Protein AF-A0A979FHZ5-F1 (afdb_monomer_lite)

Foldseek 3Di:
DDPVLVVLLVVCLVLLLVLLVLLQVLLVVLVVCLVVVVVFDPDDCLLNVLSNVSNVLSNVLSVLSNCCSVVVPLVSLLVSLVSLVVNLVSLVVSLVVVVVVVVTDPCNVVSVVSSVSSNVSSVVSVVSSVSNVD

Structure (mmCIF, N/CA/C/O backbone):
data_AF-A0A979FHZ5-F1
#
_entry.id   AF-A0A979FHZ5-F1
#
loop_
_atom_site.group_PDB
_atom_site.id
_atom_site.type_symbol
_atom_site.label_atom_id
_atom_site.label_alt_id
_atom_site.label_comp_id
_atom_site.label_asym_id
_atom_site.label_entity_id
_atom_site.label_seq_id
_atom_site.pdbx_PDB_ins_code
_atom_site.Cartn_x
_atom_site.Cartn_y
_atom_site.Cartn_z
_atom_site.occupancy
_atom_site.B_iso_or_equiv
_atom_site.auth_seq_id
_atom_site.auth_comp_id
_atom_site.auth_asym_id
_atom_site.auth_atom_id
_atom_site.pdbx_PDB_model_num
ATOM 1 N N . MET A 1 1 ? -16.592 2.438 28.674 1.00 50.91 1 MET A N 1
ATOM 2 C CA . MET A 1 1 ? -16.584 2.212 27.210 1.00 50.91 1 MET A CA 1
ATOM 3 C C . MET A 1 1 ? -18.019 2.004 26.754 1.00 50.91 1 MET A C 1
ATOM 5 O O . MET A 1 1 ? -18.658 1.081 27.237 1.00 50.91 1 MET A O 1
ATOM 9 N N . SER A 1 2 ? -18.549 2.892 25.910 1.00 52.75 2 SER A N 1
ATOM 10 C CA . SER A 1 2 ? -19.906 2.766 25.350 1.00 52.75 2 SER A CA 1
ATOM 11 C C . SER A 1 2 ? -20.028 1.497 24.489 1.00 52.75 2 SER A C 1
ATOM 13 O O . SER A 1 2 ? -19.065 1.119 23.820 1.00 52.75 2 SER A O 1
ATOM 15 N N . ALA A 1 3 ? -21.202 0.858 24.459 1.00 53.66 3 ALA A N 1
ATOM 16 C CA . ALA A 1 3 ? -21.487 -0.298 23.598 1.00 53.66 3 ALA A CA 1
ATOM 17 C C . ALA A 1 3 ? -21.237 -0.009 22.098 1.00 53.66 3 ALA A C 1
ATOM 19 O O . ALA A 1 3 ? -20.872 -0.911 21.340 1.00 53.66 3 ALA A O 1
ATOM 20 N N . ASN A 1 4 ? -21.331 1.262 21.685 1.00 54.62 4 ASN A N 1
ATOM 21 C CA . ASN A 1 4 ? -20.980 1.703 20.332 1.00 54.62 4 ASN A CA 1
ATOM 22 C C . ASN A 1 4 ? -19.475 1.594 20.044 1.00 54.62 4 ASN A C 1
ATOM 24 O O . ASN A 1 4 ? -19.100 1.228 18.929 1.00 54.62 4 ASN A O 1
ATOM 28 N N . ASN A 1 5 ? -18.617 1.828 21.044 1.00 58.84 5 ASN A N 1
ATOM 29 C CA . ASN A 1 5 ? -17.169 1.660 20.893 1.00 58.84 5 ASN A CA 1
ATOM 30 C C . ASN A 1 5 ? -16.816 0.175 20.766 1.00 58.84 5 ASN A C 1
ATOM 32 O O . ASN A 1 5 ? -16.014 -0.178 19.911 1.00 58.84 5 ASN A O 1
ATOM 36 N N . ALA A 1 6 ? -17.470 -0.715 21.521 1.00 56.97 6 ALA A N 1
ATOM 37 C C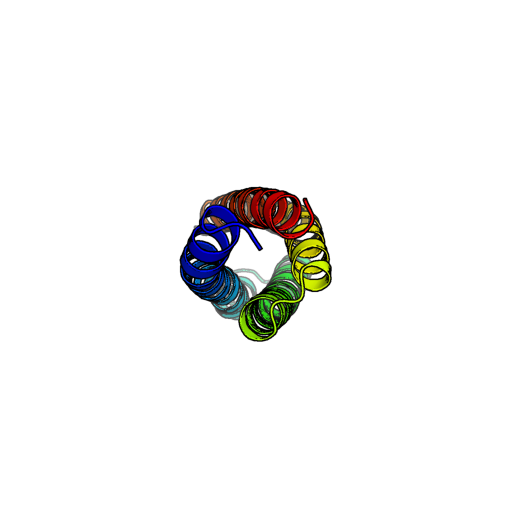A . ALA A 1 6 ? -17.244 -2.160 21.405 1.00 56.97 6 ALA A CA 1
ATOM 38 C C . ALA A 1 6 ? -17.661 -2.714 20.025 1.00 56.97 6 ALA A C 1
ATOM 40 O O . ALA A 1 6 ? -16.913 -3.466 19.400 1.00 56.97 6 ALA A O 1
ATOM 41 N N . CYS A 1 7 ? -18.817 -2.291 19.500 1.00 54.12 7 CYS A N 1
ATOM 42 C CA . CYS A 1 7 ? -19.272 -2.686 18.163 1.00 54.12 7 CYS A CA 1
ATOM 43 C C . CYS A 1 7 ? -18.367 -2.116 17.049 1.00 54.12 7 CYS A C 1
ATOM 45 O O . CYS A 1 7 ? -18.066 -2.811 16.074 1.00 54.12 7 CYS A O 1
ATOM 47 N N . CYS A 1 8 ? -17.858 -0.888 17.217 1.00 60.09 8 CYS A N 1
ATOM 48 C CA . CYS A 1 8 ? -16.860 -0.308 16.315 1.00 60.09 8 CYS A CA 1
ATOM 49 C C . CYS A 1 8 ? -15.536 -1.078 16.338 1.00 60.09 8 CYS A C 1
ATOM 51 O O . CYS A 1 8 ? -14.988 -1.340 15.271 1.00 60.09 8 CYS A O 1
ATOM 53 N N . VAL A 1 9 ? -15.055 -1.497 17.512 1.00 62.41 9 VAL A N 1
ATOM 54 C CA . VAL A 1 9 ? -13.810 -2.270 17.665 1.00 62.41 9 VAL A CA 1
ATOM 55 C C . VAL A 1 9 ? -13.901 -3.638 16.973 1.00 62.41 9 VAL A C 1
ATOM 57 O O . VAL A 1 9 ? -12.960 -4.030 16.279 1.00 62.41 9 VAL A O 1
ATOM 60 N N . ILE A 1 10 ? -15.044 -4.331 17.067 1.00 61.81 10 ILE A N 1
ATOM 61 C CA . ILE A 1 10 ? -15.271 -5.634 16.408 1.00 61.81 10 ILE A CA 1
ATOM 62 C C . ILE A 1 10 ? -15.343 -5.489 14.879 1.00 61.81 10 ILE A C 1
ATOM 64 O O . ILE A 1 10 ? -14.701 -6.241 14.141 1.00 61.81 10 ILE A O 1
ATOM 68 N N . ARG A 1 11 ? -16.091 -4.496 14.374 1.00 64.44 11 ARG A N 1
ATOM 69 C CA . ARG A 1 11 ? -16.143 -4.209 12.927 1.00 64.44 11 ARG A CA 1
ATOM 70 C C . ARG A 1 11 ? -14.770 -3.808 12.393 1.00 64.44 11 ARG A C 1
ATOM 72 O O . ARG A 1 11 ? -14.379 -4.221 11.304 1.00 64.44 11 ARG A O 1
ATOM 79 N N . TYR A 1 12 ? -14.010 -3.071 13.193 1.00 65.94 12 TYR A N 1
ATOM 80 C CA . TYR A 1 12 ? -12.652 -2.665 12.880 1.00 65.94 12 TYR A CA 1
ATOM 81 C C . TYR A 1 12 ? -11.678 -3.848 12.803 1.00 65.94 12 TYR A C 1
ATOM 83 O O . TYR A 1 12 ? -10.828 -3.863 11.917 1.00 65.94 12 TYR A O 1
ATOM 91 N N . THR A 1 13 ? -11.811 -4.881 13.639 1.00 69.69 13 THR A N 1
ATOM 92 C CA . THR A 1 13 ? -10.934 -6.060 13.536 1.00 69.69 13 THR A CA 1
ATOM 93 C C . THR A 1 13 ? -11.138 -6.805 12.217 1.00 69.69 13 THR A C 1
ATOM 95 O O . THR A 1 13 ? -10.175 -7.301 11.634 1.00 69.69 13 THR A O 1
ATOM 98 N N . ALA A 1 14 ? -12.376 -6.865 11.720 1.00 74.69 14 ALA A N 1
ATOM 99 C CA . ALA A 1 14 ? -12.691 -7.468 10.426 1.00 74.69 14 ALA A CA 1
ATOM 100 C C . ALA A 1 14 ? -12.178 -6.616 9.250 1.00 74.69 14 ALA A C 1
ATOM 102 O O . ALA A 1 14 ? -11.485 -7.135 8.374 1.00 74.69 14 ALA A O 1
ATOM 103 N N . VAL A 1 15 ? -12.446 -5.304 9.265 1.00 74.88 15 VAL A N 1
ATOM 104 C CA . VAL A 1 15 ? -11.965 -4.364 8.234 1.00 74.88 15 VAL A CA 1
ATOM 105 C C . VAL A 1 15 ? -10.438 -4.293 8.220 1.00 74.88 15 VAL A C 1
ATOM 107 O O . VAL A 1 15 ? -9.828 -4.326 7.157 1.00 74.88 15 VAL A O 1
ATOM 110 N N . GLY A 1 16 ? -9.807 -4.271 9.392 1.00 76.19 16 GLY A N 1
ATOM 111 C CA . GLY A 1 16 ? -8.360 -4.283 9.552 1.00 76.19 16 GLY A CA 1
ATOM 112 C C . GLY A 1 16 ? -7.720 -5.546 8.981 1.00 76.19 16 GLY A C 1
ATOM 113 O O . GLY A 1 16 ? -6.741 -5.448 8.252 1.00 76.19 16 GLY A O 1
ATOM 114 N N . LYS A 1 17 ? -8.300 -6.730 9.223 1.00 78.31 17 LYS A N 1
ATOM 115 C CA . LYS A 1 17 ? -7.838 -7.984 8.599 1.00 78.31 17 LYS A CA 1
ATOM 116 C C . LYS A 1 17 ? -7.957 -7.948 7.073 1.00 78.31 17 LYS A C 1
ATOM 118 O O . LYS A 1 17 ? -7.018 -8.351 6.395 1.00 78.31 17 LYS A O 1
ATOM 123 N N . ALA A 1 18 ? -9.069 -7.445 6.536 1.00 81.50 18 ALA A N 1
ATOM 124 C CA . ALA A 1 18 ? -9.246 -7.304 5.090 1.00 81.50 18 ALA A CA 1
ATOM 125 C C . ALA A 1 18 ? -8.226 -6.324 4.484 1.00 81.50 18 ALA A C 1
ATOM 127 O O . ALA A 1 18 ? -7.607 -6.618 3.465 1.00 81.50 18 ALA A O 1
ATOM 128 N N . ALA A 1 19 ? -7.992 -5.196 5.154 1.00 80.69 19 ALA A N 1
ATOM 129 C CA . ALA A 1 19 ? -6.997 -4.209 4.762 1.00 80.69 19 ALA A CA 1
ATOM 130 C C . ALA A 1 19 ? -5.566 -4.774 4.789 1.00 80.69 19 ALA A C 1
ATOM 132 O O . ALA A 1 19 ? -4.810 -4.522 3.860 1.00 80.69 19 ALA A O 1
ATOM 133 N N . VAL A 1 20 ? -5.211 -5.605 5.779 1.00 85.12 20 VAL A N 1
ATOM 134 C CA . VAL A 1 20 ? -3.919 -6.322 5.801 1.00 85.12 20 VAL A CA 1
ATOM 135 C C . VAL A 1 20 ? -3.765 -7.194 4.559 1.00 85.12 20 VAL A C 1
ATOM 137 O O . VAL A 1 20 ? -2.743 -7.107 3.887 1.00 85.12 20 VAL A O 1
ATOM 140 N N . VAL A 1 21 ? -4.781 -8.002 4.234 1.00 85.75 21 VAL A N 1
ATOM 141 C CA . VAL A 1 21 ? -4.750 -8.884 3.058 1.00 85.75 21 VAL A CA 1
ATOM 142 C C . VAL A 1 21 ? -4.572 -8.073 1.775 1.00 85.75 21 VAL A C 1
ATOM 144 O O . VAL A 1 21 ? -3.723 -8.414 0.958 1.00 85.75 21 VAL A O 1
ATOM 147 N N . LEU A 1 22 ? -5.313 -6.973 1.615 1.00 83.31 22 LEU A N 1
ATOM 148 C CA . LEU A 1 22 ? -5.196 -6.100 0.445 1.00 83.31 22 LEU A CA 1
ATOM 149 C C . LEU A 1 22 ? -3.798 -5.480 0.323 1.00 83.31 22 LEU A C 1
ATOM 151 O O . LEU A 1 22 ? -3.204 -5.533 -0.753 1.00 83.31 22 LEU A O 1
ATOM 155 N N . THR A 1 23 ? -3.231 -4.958 1.413 1.00 82.94 23 THR A N 1
ATOM 156 C CA . THR A 1 23 ? -1.873 -4.392 1.399 1.00 82.94 23 THR A CA 1
ATOM 157 C C . THR A 1 23 ? -0.814 -5.466 1.104 1.00 82.94 23 THR A C 1
ATOM 159 O O . THR A 1 23 ? 0.142 -5.207 0.374 1.00 82.94 23 THR A O 1
ATOM 162 N N . SER A 1 24 ? -0.997 -6.700 1.590 1.00 84.75 24 SER A N 1
ATOM 163 C CA . SER A 1 24 ? -0.133 -7.836 1.242 1.00 84.75 24 SER A CA 1
ATOM 164 C C . SER A 1 24 ? -0.253 -8.251 -0.227 1.00 84.75 24 SER A C 1
ATOM 166 O O . SER A 1 24 ? 0.757 -8.590 -0.837 1.00 84.75 24 SER A O 1
ATOM 168 N N . ILE A 1 25 ? -1.449 -8.194 -0.820 1.00 86.44 25 ILE A N 1
ATOM 169 C CA . ILE A 1 25 ? -1.636 -8.461 -2.255 1.00 86.44 25 ILE A CA 1
ATOM 170 C C . ILE A 1 25 ? -0.861 -7.438 -3.089 1.00 86.44 25 ILE A C 1
ATOM 172 O O . ILE A 1 25 ? -0.166 -7.837 -4.017 1.00 86.44 25 ILE A O 1
ATOM 176 N N . VAL A 1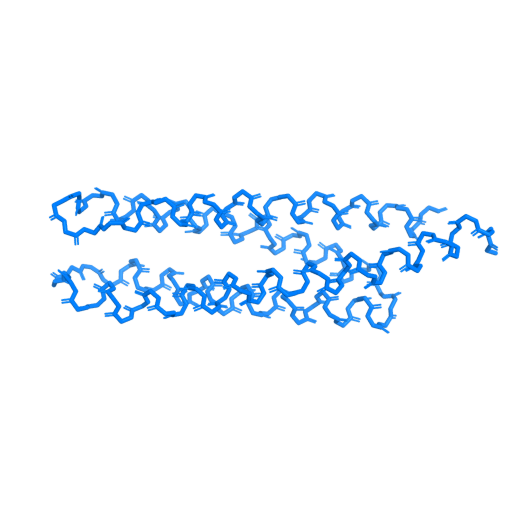 26 ? -0.909 -6.147 -2.733 1.00 82.69 26 VAL A N 1
ATOM 177 C CA . VAL A 1 26 ? -0.118 -5.100 -3.410 1.00 82.69 26 VAL A CA 1
ATOM 178 C C . VAL A 1 26 ? 1.384 -5.395 -3.323 1.00 82.69 26 VAL A C 1
ATOM 180 O O . VAL A 1 26 ? 2.095 -5.243 -4.314 1.00 82.69 26 VAL A O 1
ATOM 183 N N . SER A 1 27 ? 1.858 -5.875 -2.170 1.00 86.56 27 SER A N 1
ATOM 184 C CA . SER A 1 27 ? 3.259 -6.273 -1.973 1.00 86.56 27 SER A CA 1
ATOM 185 C C . SER A 1 27 ? 3.675 -7.403 -2.912 1.00 86.56 27 SER A C 1
ATOM 187 O O . SER A 1 27 ? 4.625 -7.261 -3.683 1.00 86.56 27 SER A O 1
ATOM 189 N N . VAL A 1 28 ? 2.916 -8.502 -2.908 1.00 87.25 28 VAL A N 1
ATOM 190 C CA . VAL A 1 28 ? 3.183 -9.666 -3.764 1.00 87.25 28 VAL A CA 1
ATOM 191 C C . VAL A 1 28 ? 3.079 -9.296 -5.241 1.00 87.25 28 VAL A C 1
ATOM 193 O O . VAL A 1 28 ? 3.913 -9.716 -6.038 1.00 87.25 28 VAL A O 1
ATOM 196 N N . TYR A 1 29 ? 2.089 -8.483 -5.607 1.00 84.94 29 TYR A N 1
ATOM 197 C CA . TYR A 1 29 ? 1.909 -8.003 -6.970 1.00 84.94 29 TYR A CA 1
ATOM 198 C C . TYR A 1 29 ? 3.134 -7.223 -7.461 1.00 84.94 29 TYR A C 1
ATOM 200 O O . TYR A 1 29 ? 3.696 -7.564 -8.501 1.00 84.94 29 TYR A O 1
ATOM 208 N N . ALA A 1 30 ? 3.601 -6.241 -6.683 1.00 83.44 30 ALA A N 1
ATOM 209 C CA . ALA A 1 30 ? 4.789 -5.464 -7.023 1.00 83.44 30 ALA A CA 1
ATOM 210 C C . ALA A 1 30 ? 6.043 -6.348 -7.124 1.00 83.44 30 ALA A C 1
ATOM 212 O O . ALA A 1 30 ? 6.840 -6.176 -8.042 1.00 83.44 30 ALA A O 1
ATOM 213 N N . PHE A 1 31 ? 6.196 -7.339 -6.237 1.00 84.88 31 PHE A N 1
ATOM 214 C CA . PHE A 1 31 ? 7.306 -8.293 -6.294 1.00 84.88 31 PHE A CA 1
ATOM 215 C C . PHE A 1 31 ? 7.293 -9.145 -7.570 1.00 84.88 31 PHE A C 1
ATOM 217 O O . PHE A 1 31 ? 8.319 -9.290 -8.228 1.00 84.88 31 PHE A O 1
ATOM 224 N N . LEU A 1 32 ? 6.134 -9.691 -7.948 1.00 85.00 32 LEU A N 1
ATOM 225 C CA . LEU A 1 32 ? 5.999 -10.522 -9.148 1.00 85.00 32 LEU A CA 1
ATOM 226 C C . LEU A 1 32 ? 6.224 -9.732 -10.445 1.00 85.00 32 LEU A C 1
ATOM 228 O O . LEU A 1 32 ? 6.632 -10.316 -11.449 1.00 85.00 32 LEU A O 1
ATOM 232 N N . GLN A 1 33 ? 6.006 -8.415 -10.430 1.00 79.38 33 GLN A N 1
ATOM 233 C CA . GLN A 1 33 ? 6.298 -7.551 -11.574 1.00 79.38 33 GLN A CA 1
ATOM 234 C C . GLN A 1 33 ? 7.801 -7.316 -11.800 1.00 79.38 33 GLN A C 1
ATOM 236 O O . GLN A 1 33 ? 8.192 -7.032 -12.930 1.00 79.38 33 GLN A O 1
ATOM 241 N N . VAL A 1 34 ? 8.655 -7.482 -10.780 1.00 79.50 34 VAL A N 1
ATOM 242 C CA . VAL A 1 34 ? 10.117 -7.275 -10.876 1.00 79.50 34 VAL A CA 1
ATOM 243 C C . VAL A 1 34 ? 10.752 -8.107 -12.007 1.00 79.50 34 VAL A C 1
ATOM 245 O O . VAL A 1 34 ? 11.374 -7.510 -12.888 1.00 79.50 34 VAL A O 1
ATOM 248 N N . PRO A 1 35 ? 10.598 -9.450 -12.064 1.00 76.94 35 PRO A N 1
ATOM 249 C CA . PRO A 1 35 ? 11.186 -10.246 -13.143 1.00 76.94 35 PRO A CA 1
ATOM 250 C C . PRO A 1 35 ? 10.541 -9.980 -14.508 1.00 76.94 35 PRO A C 1
ATOM 252 O O . PRO A 1 35 ? 11.190 -10.191 -15.531 1.00 76.94 35 PRO A O 1
ATOM 255 N N . MET A 1 36 ? 9.282 -9.528 -14.555 1.00 73.38 36 MET A N 1
ATOM 256 C CA . MET A 1 36 ? 8.642 -9.163 -15.823 1.00 73.38 36 MET A CA 1
ATOM 257 C C . MET A 1 36 ? 9.289 -7.910 -16.417 1.00 73.38 36 MET A C 1
ATOM 259 O O . MET A 1 36 ? 9.697 -7.934 -17.574 1.00 73.38 36 MET A O 1
ATOM 263 N N . GLU A 1 37 ? 9.461 -6.859 -15.612 1.00 72.00 37 GLU A N 1
ATOM 264 C CA . GLU A 1 37 ? 10.133 -5.627 -16.046 1.00 72.00 37 GLU A CA 1
ATOM 265 C C . GLU A 1 37 ? 11.607 -5.873 -16.411 1.00 72.00 37 GLU A C 1
ATOM 267 O O . GLU A 1 37 ? 12.076 -5.393 -17.442 1.00 72.00 37 GLU A O 1
ATOM 272 N N . GLN A 1 38 ? 12.326 -6.702 -15.643 1.00 71.94 38 GLN A N 1
ATOM 273 C CA . GLN A 1 38 ? 13.719 -7.058 -15.954 1.00 71.94 38 GLN A CA 1
ATOM 274 C C . GLN A 1 38 ? 13.877 -7.818 -17.281 1.00 71.94 38 GLN A C 1
ATOM 276 O O . GLN A 1 38 ? 14.862 -7.618 -17.991 1.00 71.94 38 GLN A O 1
ATOM 281 N N . ASN A 1 39 ? 12.935 -8.703 -17.617 1.00 67.69 39 ASN A N 1
ATOM 282 C CA . ASN A 1 39 ? 13.046 -9.554 -18.803 1.00 67.69 39 ASN A CA 1
ATOM 283 C C . ASN A 1 39 ? 12.598 -8.858 -20.095 1.00 67.69 39 ASN A C 1
ATOM 285 O O . ASN A 1 39 ? 13.027 -9.253 -21.178 1.00 67.69 39 ASN A O 1
ATOM 289 N N . TRP A 1 40 ? 11.700 -7.874 -20.011 1.00 63.38 40 TRP A N 1
ATOM 290 C CA . TRP A 1 40 ? 10.998 -7.351 -21.190 1.00 63.38 40 TRP A CA 1
ATOM 291 C C . TRP A 1 40 ? 11.658 -6.114 -21.797 1.00 63.38 40 TRP A C 1
ATOM 293 O O . TRP A 1 40 ? 11.462 -5.828 -22.978 1.00 63.38 40 TRP A O 1
ATOM 303 N N . CYS A 1 41 ? 12.497 -5.406 -21.043 1.00 57.09 41 CYS A N 1
ATOM 304 C CA . CYS A 1 41 ? 13.287 -4.306 -21.573 1.00 57.09 41 CYS A CA 1
ATOM 305 C C . CYS A 1 41 ? 14.690 -4.310 -20.965 1.00 57.09 41 CYS A C 1
ATOM 307 O O . CYS A 1 41 ? 14.851 -4.238 -19.753 1.00 57.09 41 CYS A O 1
ATOM 309 N N . LYS A 1 42 ? 15.726 -4.265 -21.815 1.00 53.88 42 LYS A N 1
ATOM 310 C CA . LYS A 1 42 ? 17.075 -3.805 -21.432 1.00 53.88 42 LYS A CA 1
ATOM 311 C C . LYS A 1 42 ? 17.035 -2.300 -21.100 1.00 53.88 42 LYS A C 1
ATOM 313 O O . LYS A 1 42 ? 17.654 -1.494 -21.791 1.00 53.88 42 LYS A O 1
ATOM 318 N N . ARG A 1 43 ? 16.221 -1.893 -20.124 1.00 59.94 43 ARG A N 1
ATOM 319 C CA . ARG A 1 43 ? 16.036 -0.501 -19.698 1.00 59.94 43 ARG A CA 1
ATOM 320 C C . ARG A 1 43 ? 16.437 -0.311 -18.246 1.00 59.94 43 ARG A C 1
ATOM 322 O O . ARG A 1 43 ? 16.607 -1.259 -17.492 1.00 59.94 43 ARG A O 1
ATOM 329 N N . SER A 1 44 ? 16.614 0.974 -17.942 1.00 63.66 44 SER A N 1
ATOM 330 C CA . SER A 1 44 ? 16.868 1.571 -16.638 1.00 63.66 44 SER A CA 1
ATOM 331 C C . SER A 1 44 ? 16.348 0.746 -15.461 1.00 63.66 44 SER A C 1
ATOM 333 O O . SER A 1 44 ? 15.187 0.365 -15.435 1.00 63.66 44 SER A O 1
ATOM 335 N N . GLU A 1 45 ? 17.195 0.557 -14.453 1.00 76.69 45 GLU A N 1
ATOM 336 C CA . GLU A 1 45 ? 16.890 -0.199 -13.233 1.00 76.69 45 GLU A CA 1
ATOM 337 C C . GLU A 1 45 ? 15.856 0.497 -12.321 1.00 76.69 45 GLU A C 1
ATOM 339 O O . GLU A 1 45 ? 15.418 -0.084 -11.328 1.00 76.69 45 GLU A O 1
ATOM 344 N N . TRP A 1 46 ? 15.434 1.727 -12.652 1.00 81.19 46 TRP A N 1
ATOM 345 C CA . TRP A 1 46 ? 14.534 2.548 -11.834 1.00 81.19 46 TRP A CA 1
ATOM 346 C C . TRP A 1 46 ? 13.140 1.938 -11.592 1.00 81.19 46 TRP A C 1
ATOM 348 O O . TRP A 1 46 ? 12.741 1.897 -10.428 1.00 81.19 46 TRP A O 1
ATOM 358 N N . PRO A 1 47 ? 12.386 1.441 -12.596 1.00 79.31 47 PRO A N 1
ATOM 359 C CA . PRO A 1 47 ? 11.077 0.820 -12.365 1.00 79.31 47 PRO A CA 1
ATOM 360 C C . PRO A 1 47 ? 11.197 -0.421 -11.480 1.00 79.31 47 PRO A C 1
ATOM 362 O O . PRO A 1 47 ? 10.439 -0.583 -10.529 1.00 79.31 47 PRO A O 1
ATOM 365 N N . THR A 1 48 ? 12.210 -1.252 -11.728 1.00 82.69 48 THR A N 1
ATOM 366 C CA . THR A 1 48 ? 12.519 -2.445 -10.931 1.00 82.69 48 THR A CA 1
ATOM 367 C C . THR A 1 48 ? 12.844 -2.087 -9.481 1.00 82.69 48 THR A C 1
ATOM 369 O O . THR A 1 48 ? 12.321 -2.703 -8.552 1.00 82.69 48 THR A O 1
ATOM 372 N N . PHE A 1 49 ? 13.672 -1.061 -9.273 1.00 86.31 49 PHE A N 1
ATOM 373 C CA . PHE A 1 49 ? 13.986 -0.544 -7.945 1.00 86.31 49 PHE A CA 1
ATOM 374 C C . PHE A 1 49 ? 12.730 -0.029 -7.231 1.00 86.31 49 PHE A C 1
ATOM 376 O O . PHE A 1 49 ? 12.490 -0.382 -6.077 1.00 86.31 49 PHE A O 1
ATOM 383 N N . LEU A 1 50 ? 11.887 0.749 -7.916 1.00 87.50 50 LEU A N 1
ATOM 384 C CA . LEU A 1 50 ? 10.638 1.261 -7.352 1.00 87.50 50 LEU A CA 1
ATOM 385 C C . LEU A 1 50 ? 9.668 0.133 -6.981 1.00 87.50 50 LEU A C 1
ATOM 387 O O . LEU A 1 50 ? 9.102 0.165 -5.891 1.00 87.50 50 LEU A O 1
ATOM 391 N N . LEU A 1 51 ? 9.526 -0.892 -7.825 1.00 87.19 51 LEU A N 1
ATOM 392 C CA . LEU A 1 51 ? 8.709 -2.073 -7.536 1.00 87.19 51 LEU A CA 1
ATOM 393 C C . LEU A 1 51 ? 9.189 -2.813 -6.283 1.00 87.19 51 LEU A C 1
ATOM 395 O O . LEU A 1 51 ? 8.373 -3.183 -5.437 1.00 87.19 51 LEU A O 1
ATOM 399 N N . LEU A 1 52 ? 10.505 -2.971 -6.108 1.00 88.25 52 LEU A N 1
ATOM 400 C CA . LEU A 1 52 ? 11.079 -3.558 -4.894 1.00 88.25 52 LEU A CA 1
ATOM 401 C C . LEU A 1 52 ? 10.785 -2.706 -3.654 1.00 88.25 52 LEU A C 1
ATOM 403 O O . LEU A 1 52 ? 10.364 -3.242 -2.626 1.00 88.25 52 LEU A O 1
ATOM 407 N N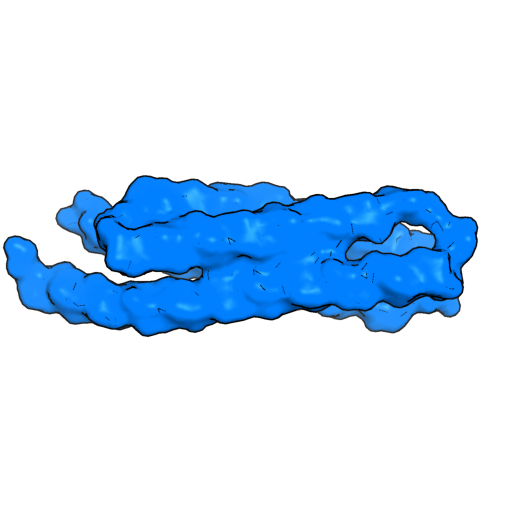 . VAL A 1 53 ? 10.952 -1.383 -3.750 1.00 91.19 53 VAL A N 1
ATOM 408 C CA . VAL A 1 53 ? 10.639 -0.456 -2.653 1.00 91.19 53 VAL A CA 1
ATOM 409 C C . VAL A 1 53 ? 9.154 -0.524 -2.294 1.00 91.19 53 VAL A C 1
ATOM 411 O O . VAL A 1 53 ? 8.821 -0.612 -1.111 1.00 91.19 53 VAL A O 1
ATOM 414 N N . ILE A 1 54 ? 8.255 -0.541 -3.280 1.00 89.56 54 ILE A N 1
ATOM 415 C CA . ILE A 1 54 ? 6.807 -0.670 -3.067 1.00 89.56 54 ILE A CA 1
ATOM 416 C C . ILE A 1 54 ? 6.484 -2.009 -2.411 1.00 89.56 54 ILE A C 1
ATOM 418 O O . ILE A 1 54 ? 5.754 -2.029 -1.420 1.00 89.56 54 ILE A O 1
ATOM 422 N N . SER A 1 55 ? 7.052 -3.111 -2.908 1.00 89.88 55 SER A N 1
ATOM 423 C CA . SER A 1 55 ? 6.856 -4.453 -2.355 1.00 89.88 55 SER A CA 1
ATOM 424 C C . SER A 1 55 ? 7.237 -4.514 -0.876 1.00 89.88 55 SER A C 1
ATOM 426 O O . SER A 1 55 ? 6.420 -4.895 -0.035 1.00 89.88 55 SER A O 1
ATOM 428 N N . LEU A 1 56 ? 8.451 -4.078 -0.531 1.00 90.44 56 LEU A N 1
ATOM 429 C CA . LEU A 1 56 ? 8.940 -4.093 0.849 1.00 90.44 56 LEU A CA 1
ATOM 430 C C . LEU A 1 56 ? 8.122 -3.162 1.752 1.00 90.44 56 LEU A C 1
ATOM 432 O O . LEU A 1 56 ? 7.723 -3.553 2.850 1.00 90.44 56 LEU A O 1
ATOM 436 N N . SER A 1 57 ? 7.827 -1.949 1.279 1.00 90.62 57 SER A N 1
ATOM 437 C CA . SER A 1 57 ? 7.109 -0.938 2.066 1.00 90.62 57 SER A CA 1
ATOM 438 C C . SER A 1 57 ? 5.658 -1.337 2.328 1.00 90.62 57 SER A C 1
ATOM 440 O O . SER A 1 57 ? 5.166 -1.174 3.443 1.00 90.62 57 SER A O 1
ATOM 442 N N . SER A 1 58 ? 4.968 -1.891 1.328 1.00 86.94 58 SER A N 1
ATOM 443 C CA . SER A 1 58 ? 3.596 -2.391 1.483 1.00 86.94 58 SER A CA 1
ATOM 444 C C . SER A 1 58 ? 3.549 -3.637 2.370 1.00 86.94 58 SER A C 1
ATOM 446 O O . SER A 1 58 ? 2.699 -3.718 3.254 1.00 86.94 58 SER A O 1
ATOM 448 N N . GLY A 1 59 ? 4.511 -4.556 2.242 1.00 87.12 59 GLY A N 1
ATOM 449 C CA . GLY A 1 59 ? 4.646 -5.694 3.155 1.00 87.12 59 GLY A CA 1
ATOM 450 C C . GLY A 1 59 ? 4.835 -5.250 4.610 1.00 87.12 59 GLY A C 1
ATOM 451 O O . GLY A 1 59 ? 4.151 -5.740 5.513 1.00 87.12 59 GLY A O 1
ATOM 452 N N . TYR A 1 60 ? 5.694 -4.252 4.841 1.00 90.69 60 TYR A N 1
ATOM 453 C CA . TYR A 1 60 ? 5.885 -3.664 6.166 1.00 90.69 60 TYR A CA 1
ATOM 454 C C . TYR A 1 60 ? 4.615 -2.975 6.686 1.00 90.69 60 TYR A C 1
ATOM 456 O O . TYR A 1 60 ? 4.211 -3.212 7.827 1.00 90.69 60 TYR A O 1
ATOM 464 N N . ALA A 1 61 ? 3.935 -2.187 5.848 1.00 88.81 61 ALA A N 1
ATOM 465 C CA . ALA A 1 61 ? 2.673 -1.541 6.197 1.00 88.81 61 ALA A CA 1
ATOM 466 C C . ALA A 1 61 ? 1.601 -2.571 6.600 1.00 88.81 61 ALA A C 1
ATOM 468 O O . ALA A 1 61 ? 0.936 -2.397 7.623 1.00 88.81 61 ALA A O 1
ATOM 469 N N . ALA A 1 62 ? 1.487 -3.686 5.871 1.00 88.38 62 ALA A N 1
ATOM 470 C CA . ALA A 1 62 ? 0.585 -4.782 6.220 1.00 88.38 62 ALA A CA 1
ATOM 471 C C . ALA A 1 62 ? 0.904 -5.365 7.610 1.00 88.38 62 ALA A C 1
ATOM 473 O O . ALA A 1 62 ? -0.004 -5.589 8.412 1.00 88.38 62 ALA A O 1
ATOM 474 N N . GLY A 1 63 ? 2.189 -5.541 7.938 1.00 87.56 63 GLY A N 1
ATOM 475 C CA . GLY A 1 63 ? 2.634 -5.980 9.264 1.00 87.56 63 GLY A CA 1
ATOM 476 C C . GLY A 1 63 ? 2.287 -4.989 10.381 1.00 87.56 63 GLY A C 1
ATOM 477 O O . GLY A 1 63 ? 1.754 -5.387 11.422 1.00 87.56 63 GLY A O 1
ATOM 478 N N . VAL A 1 64 ? 2.524 -3.692 10.154 1.00 89.75 64 VAL A N 1
ATOM 479 C CA . VAL A 1 64 ? 2.161 -2.613 11.091 1.00 89.75 64 VAL A CA 1
ATOM 480 C C . VAL A 1 64 ? 0.657 -2.604 11.349 1.00 89.75 64 VAL A C 1
ATOM 482 O O . VAL A 1 64 ? 0.233 -2.533 12.504 1.00 89.75 64 VAL A O 1
ATOM 485 N N . LEU A 1 65 ? -0.152 -2.726 10.296 1.00 87.50 65 LEU A N 1
ATOM 486 C CA . LEU A 1 65 ? -1.603 -2.781 10.416 1.00 87.50 65 LEU A CA 1
ATOM 487 C C . LEU A 1 65 ? -2.062 -4.038 11.155 1.00 87.50 65 LEU A C 1
ATOM 489 O O . LEU A 1 65 ? -2.880 -3.937 12.064 1.00 87.50 65 LEU A O 1
ATOM 493 N N . TYR A 1 66 ? -1.510 -5.207 10.821 1.00 87.69 66 TYR A N 1
ATOM 494 C CA . TYR A 1 66 ? -1.832 -6.464 11.494 1.00 87.69 66 TYR A CA 1
ATOM 495 C C . TYR A 1 66 ? -1.568 -6.373 12.997 1.00 87.69 66 TYR A C 1
ATOM 497 O O . TYR A 1 66 ? -2.424 -6.734 13.807 1.00 87.69 66 TYR A O 1
ATOM 505 N N . TYR A 1 67 ? -0.403 -5.850 13.382 1.00 87.00 67 TYR A N 1
ATOM 506 C CA . TYR A 1 67 ? -0.054 -5.686 14.786 1.00 87.00 67 TYR A CA 1
ATOM 507 C C . TYR A 1 67 ? -0.911 -4.607 15.462 1.00 87.00 67 TYR A C 1
ATOM 509 O O . TYR A 1 67 ? -1.379 -4.816 16.581 1.00 87.00 67 TYR A O 1
ATOM 517 N N . GLY A 1 68 ? -1.181 -3.495 14.770 1.00 84.81 68 GLY A N 1
ATOM 518 C CA . GLY A 1 68 ? -2.078 -2.432 15.226 1.00 84.81 68 GLY A CA 1
ATOM 519 C C . GLY A 1 68 ? -3.484 -2.935 15.538 1.00 84.81 68 GLY A C 1
ATOM 520 O O . GLY A 1 68 ? -3.999 -2.662 16.621 1.00 84.81 68 GLY A O 1
ATOM 521 N N . VAL A 1 69 ? -4.055 -3.743 14.642 1.00 83.06 69 VAL A N 1
ATOM 522 C CA . VAL A 1 69 ? -5.372 -4.370 14.806 1.00 83.06 69 VAL A CA 1
ATOM 523 C C . VAL A 1 69 ? -5.346 -5.404 15.931 1.00 83.06 69 VAL A C 1
ATOM 525 O O . VAL A 1 69 ? -6.195 -5.379 16.814 1.00 83.06 69 VAL A O 1
ATOM 528 N N . ARG A 1 70 ? -4.359 -6.309 15.934 1.00 83.94 70 ARG A N 1
ATOM 529 C CA . ARG A 1 70 ? -4.283 -7.420 16.898 1.00 83.94 70 ARG A CA 1
ATOM 530 C C . ARG A 1 70 ? -4.017 -6.963 18.333 1.00 83.94 70 ARG A C 1
ATOM 532 O O . ARG A 1 70 ? -4.402 -7.659 19.267 1.00 83.94 70 ARG A O 1
ATOM 539 N N . LYS A 1 71 ? -3.298 -5.856 18.513 1.00 83.88 71 LYS A N 1
ATOM 540 C CA . LYS A 1 71 ? -2.931 -5.310 19.828 1.00 83.88 71 LYS A CA 1
ATOM 541 C C . LYS A 1 71 ? -3.739 -4.073 20.211 1.00 83.88 71 LYS A C 1
ATOM 543 O O . LYS A 1 71 ? -3.381 -3.436 21.199 1.00 83.88 71 LYS A O 1
ATOM 548 N N . GLU A 1 72 ? -4.758 -3.723 19.423 1.00 79.31 72 GLU A N 1
ATOM 549 C CA . GLU A 1 72 ? -5.614 -2.548 19.631 1.00 79.31 72 GLU A CA 1
ATOM 550 C C . GLU A 1 72 ? -4.796 -1.261 19.853 1.00 79.31 72 GLU A C 1
ATOM 552 O O . GLU A 1 72 ? -5.048 -0.470 20.758 1.00 79.31 72 GLU A O 1
ATOM 557 N N . ARG A 1 73 ? -3.748 -1.062 19.041 1.00 83.00 73 ARG A N 1
ATOM 558 C CA . ARG A 1 73 ? -2.831 0.083 19.150 1.00 83.00 73 ARG A CA 1
ATOM 559 C C . ARG A 1 73 ? -3.188 1.146 18.103 1.00 83.00 73 ARG A C 1
ATOM 561 O O . ARG A 1 73 ? -2.680 1.064 16.982 1.00 83.00 73 ARG A O 1
ATOM 568 N N . PRO A 1 74 ? -3.974 2.186 18.445 1.00 78.94 74 PRO A N 1
ATOM 569 C CA . PRO A 1 74 ? -4.408 3.199 17.479 1.00 78.94 74 PRO A CA 1
ATOM 570 C C . PRO A 1 74 ? -3.234 3.961 16.849 1.00 78.94 74 PRO A C 1
ATOM 572 O O . PRO A 1 74 ? -3.256 4.246 15.655 1.00 78.94 74 PRO A O 1
ATOM 575 N N . ASN A 1 75 ? -2.142 4.187 17.586 1.00 85.75 75 ASN A N 1
ATOM 576 C CA . ASN A 1 75 ? -0.948 4.842 17.038 1.00 85.75 75 ASN A CA 1
ATOM 577 C C . ASN A 1 75 ? -0.385 4.122 15.799 1.00 85.75 75 ASN A C 1
ATOM 579 O O . ASN A 1 75 ? 0.097 4.772 14.875 1.00 85.75 75 ASN A O 1
ATOM 583 N N . LEU A 1 76 ? -0.491 2.791 15.736 1.00 86.25 76 LEU A N 1
ATOM 584 C CA . LEU A 1 76 ? -0.020 2.015 14.585 1.00 86.25 76 LEU A CA 1
ATOM 585 C C . LEU A 1 76 ? -0.945 2.141 13.370 1.00 86.25 76 LEU A C 1
ATOM 587 O O . LEU A 1 76 ? -0.490 1.996 12.240 1.00 86.25 76 LEU A O 1
ATOM 591 N N . LEU A 1 77 ? -2.216 2.494 13.573 1.00 83.62 77 LEU A N 1
ATOM 592 C CA . LEU A 1 77 ? -3.144 2.798 12.481 1.00 83.62 77 LEU A CA 1
ATOM 593 C C . LEU A 1 77 ? -2.828 4.116 11.804 1.00 83.62 77 LEU A C 1
ATOM 595 O O . LEU A 1 77 ? -2.883 4.219 10.577 1.00 83.62 77 LEU A O 1
ATOM 599 N N . LYS A 1 78 ? -2.451 5.112 12.607 1.00 87.56 78 LYS A N 1
ATOM 600 C CA . LYS A 1 78 ? -1.919 6.369 12.094 1.00 87.56 78 LYS A CA 1
ATOM 601 C C . LYS A 1 78 ? -0.658 6.115 11.268 1.00 87.56 78 LYS A C 1
ATOM 603 O O . LYS A 1 78 ? -0.582 6.589 10.139 1.00 87.56 78 LYS A O 1
ATOM 608 N N . VAL A 1 79 ? 0.278 5.313 11.786 1.00 89.00 79 VAL A N 1
ATOM 609 C CA . VAL A 1 79 ? 1.510 4.947 11.064 1.00 89.00 79 VAL A CA 1
ATOM 610 C C . VAL A 1 79 ? 1.197 4.236 9.743 1.00 89.00 79 VAL A C 1
ATOM 612 O O . VAL A 1 79 ? 1.708 4.655 8.709 1.00 89.00 79 VAL A O 1
ATOM 615 N N . HIS A 1 80 ? 0.309 3.234 9.743 1.00 89.69 80 HIS A N 1
ATOM 616 C CA . HIS A 1 80 ? -0.129 2.564 8.513 1.00 89.69 80 HIS A CA 1
ATOM 617 C C . HIS A 1 80 ? -0.715 3.549 7.491 1.00 89.69 80 HIS A C 1
ATOM 619 O O . HIS A 1 80 ? -0.342 3.523 6.323 1.00 89.69 80 HIS A O 1
ATOM 625 N N . SER A 1 81 ? -1.596 4.453 7.930 1.00 87.00 81 SER A N 1
ATOM 626 C CA . SER A 1 81 ? -2.219 5.444 7.043 1.00 87.00 81 SER A CA 1
ATOM 627 C C . SER A 1 81 ? -1.170 6.357 6.399 1.00 87.00 81 SER A C 1
ATOM 629 O O . SER A 1 81 ? -1.211 6.586 5.192 1.00 87.00 81 SER A O 1
ATOM 631 N N . CYS A 1 82 ? -0.184 6.818 7.176 1.00 89.44 82 CYS A N 1
ATOM 632 C CA . CYS A 1 82 ? 0.943 7.593 6.657 1.00 89.44 82 CYS A CA 1
ATOM 633 C C . CYS A 1 82 ? 1.777 6.796 5.642 1.00 89.44 82 CYS A C 1
ATOM 635 O O . CYS A 1 82 ? 2.157 7.342 4.609 1.00 89.44 82 CYS A O 1
ATOM 637 N N . MET A 1 83 ? 2.029 5.508 5.897 1.00 91.38 83 MET A N 1
ATOM 638 C CA . MET A 1 83 ? 2.760 4.641 4.965 1.00 91.38 83 MET A CA 1
ATOM 639 C C . MET A 1 83 ? 2.012 4.467 3.646 1.00 91.38 83 MET A C 1
ATOM 641 O O . MET A 1 83 ? 2.613 4.631 2.592 1.00 91.38 83 MET A O 1
ATOM 645 N N . CYS A 1 84 ? 0.703 4.209 3.675 1.00 88.44 84 CYS A N 1
ATOM 646 C CA . CYS A 1 84 ? -0.101 4.108 2.457 1.00 88.44 84 CYS A CA 1
ATOM 647 C C . CYS A 1 84 ? -0.038 5.391 1.616 1.00 88.44 84 CYS A C 1
ATOM 649 O O . CYS A 1 84 ? 0.138 5.313 0.400 1.00 88.44 84 CYS A O 1
ATOM 651 N N . VAL A 1 85 ? -0.109 6.567 2.251 1.00 91.00 85 VAL A N 1
ATOM 652 C CA . VAL A 1 85 ? 0.039 7.862 1.563 1.00 91.00 85 VAL A CA 1
ATOM 653 C C . VAL A 1 85 ? 1.444 8.030 0.976 1.00 91.00 85 VAL A C 1
ATOM 655 O O . VAL A 1 85 ? 1.566 8.543 -0.129 1.00 91.00 85 VAL A O 1
ATOM 658 N N . ALA A 1 86 ? 2.493 7.565 1.659 1.00 90.81 86 ALA A N 1
ATOM 659 C CA . ALA A 1 86 ? 3.871 7.641 1.166 1.00 90.81 86 ALA A CA 1
ATOM 660 C C . ALA A 1 86 ? 4.175 6.649 0.025 1.00 90.81 86 ALA A C 1
ATOM 662 O O . ALA A 1 86 ? 4.945 6.971 -0.875 1.00 90.81 86 ALA A O 1
ATOM 663 N N . ILE A 1 87 ? 3.558 5.461 0.027 1.00 89.75 87 ILE A N 1
ATOM 664 C CA . ILE A 1 87 ? 3.724 4.445 -1.030 1.00 89.75 87 ILE A CA 1
ATOM 665 C C . ILE A 1 87 ? 2.944 4.838 -2.294 1.00 89.75 87 ILE A C 1
ATOM 667 O O . ILE A 1 87 ? 3.392 4.587 -3.408 1.00 89.75 87 ILE A O 1
ATOM 671 N N . SER A 1 88 ? 1.801 5.504 -2.132 1.00 88.50 88 SER A N 1
ATOM 672 C CA . SER A 1 88 ? 0.934 5.962 -3.226 1.00 88.50 88 SER A CA 1
ATOM 673 C C . SER A 1 88 ? 1.669 6.695 -4.373 1.00 88.50 88 SER A C 1
ATOM 675 O O . SER A 1 88 ? 1.518 6.278 -5.523 1.00 88.50 88 SER A O 1
ATO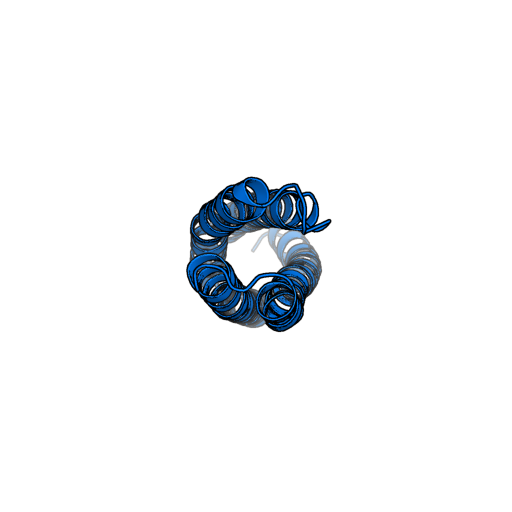M 677 N N . PRO A 1 89 ? 2.497 7.734 -4.133 1.00 89.06 89 PRO A N 1
ATOM 678 C CA . PRO A 1 89 ? 3.245 8.399 -5.200 1.00 89.06 89 PRO A CA 1
ATOM 679 C C . PRO A 1 89 ? 4.312 7.503 -5.840 1.00 89.06 89 PRO A C 1
ATOM 681 O O . PRO A 1 89 ? 4.615 7.694 -7.013 1.00 89.06 89 PRO A O 1
ATOM 684 N N . LEU A 1 90 ? 4.856 6.509 -5.125 1.00 87.88 90 LEU A N 1
ATOM 685 C CA . LEU A 1 90 ? 5.798 5.548 -5.712 1.00 87.88 90 LEU A CA 1
ATOM 686 C C . LEU A 1 90 ? 5.105 4.680 -6.765 1.00 87.88 90 LEU A C 1
ATOM 688 O O . LEU A 1 90 ? 5.690 4.420 -7.816 1.00 87.88 90 LEU A O 1
ATOM 692 N N . CYS A 1 91 ? 3.849 4.287 -6.529 1.00 85.94 91 CYS A N 1
ATOM 693 C CA . CYS A 1 91 ? 3.055 3.565 -7.524 1.00 85.94 91 CYS A CA 1
ATOM 694 C C . CYS A 1 91 ? 2.862 4.397 -8.801 1.00 85.94 91 CYS A C 1
ATOM 696 O O . CYS A 1 91 ? 3.089 3.888 -9.896 1.00 85.94 91 CYS A O 1
ATOM 698 N N . LEU A 1 92 ? 2.525 5.686 -8.660 1.00 86.62 92 LEU A N 1
ATOM 699 C CA . LEU A 1 92 ? 2.387 6.605 -9.797 1.00 86.62 92 LEU A CA 1
ATOM 700 C C . LEU A 1 92 ? 3.716 6.839 -10.521 1.00 86.62 92 LEU A C 1
ATOM 702 O O . LEU A 1 92 ? 3.753 6.833 -11.747 1.00 86.62 92 LEU A O 1
ATOM 706 N N . LEU A 1 93 ? 4.815 7.018 -9.784 1.00 84.94 93 LEU A N 1
ATOM 707 C CA . LEU A 1 93 ? 6.147 7.167 -10.376 1.00 84.94 93 LEU A CA 1
ATOM 708 C C . LEU A 1 93 ? 6.534 5.925 -11.177 1.00 84.94 93 LEU A C 1
ATOM 710 O O . LEU A 1 93 ? 7.001 6.055 -12.304 1.00 84.94 93 LEU A O 1
ATOM 714 N N . THR A 1 94 ? 6.289 4.733 -10.630 1.00 82.81 94 THR A N 1
ATOM 715 C CA . THR A 1 94 ? 6.537 3.467 -11.336 1.00 82.81 94 THR A CA 1
ATOM 716 C C . THR A 1 94 ? 5.749 3.420 -12.642 1.00 82.81 94 THR A C 1
ATOM 718 O O . THR A 1 94 ? 6.315 3.126 -13.688 1.00 82.81 94 THR A O 1
ATOM 721 N N . GLU A 1 95 ? 4.471 3.805 -12.608 1.00 81.19 95 GLU A N 1
ATOM 722 C CA . GLU A 1 95 ? 3.626 3.880 -13.800 1.00 81.19 95 GLU A CA 1
ATOM 723 C C . GLU A 1 95 ? 4.154 4.878 -14.844 1.00 81.19 95 GLU A C 1
ATOM 725 O O . GLU A 1 95 ? 4.205 4.555 -16.030 1.00 81.19 95 GLU A O 1
ATOM 730 N N . VAL A 1 96 ? 4.590 6.072 -14.424 1.00 82.12 96 VAL A N 1
ATOM 731 C CA . VAL A 1 96 ? 5.175 7.089 -15.316 1.00 82.12 96 VAL A CA 1
ATOM 732 C C . VAL A 1 96 ? 6.438 6.562 -15.998 1.00 82.12 96 VAL A C 1
ATOM 734 O O . VAL A 1 96 ? 6.593 6.719 -17.212 1.00 82.12 96 VAL A O 1
ATOM 737 N N . TYR A 1 97 ? 7.320 5.896 -15.249 1.00 77.50 97 TYR A N 1
ATOM 738 C CA . TYR A 1 97 ? 8.537 5.316 -15.815 1.00 77.50 97 TYR A CA 1
ATOM 739 C C . TYR A 1 97 ? 8.249 4.129 -16.747 1.00 77.50 97 TYR A C 1
ATOM 741 O O . TYR A 1 97 ? 8.923 3.992 -17.770 1.00 77.50 97 TYR A O 1
ATOM 749 N N . SER A 1 98 ? 7.217 3.326 -16.464 1.00 72.25 98 SER A N 1
ATOM 750 C CA . SER A 1 98 ? 6.782 2.232 -17.343 1.00 72.25 98 SER A CA 1
ATOM 751 C C . SER A 1 98 ? 6.082 2.737 -18.618 1.00 72.25 98 SER A C 1
ATOM 753 O O . SER A 1 98 ? 6.308 2.178 -19.692 1.00 72.25 98 SER A O 1
ATOM 755 N N . ARG A 1 99 ? 5.298 3.829 -18.566 1.00 66.62 99 ARG A N 1
ATOM 756 C CA . ARG A 1 99 ? 4.611 4.423 -19.741 1.00 66.62 99 ARG A CA 1
ATOM 757 C C . ARG A 1 99 ? 5.555 4.984 -20.795 1.00 66.62 99 ARG A C 1
ATOM 759 O O . ARG A 1 99 ? 5.256 4.924 -21.979 1.00 66.62 99 ARG A O 1
ATOM 766 N N . HIS A 1 100 ? 6.744 5.446 -20.415 1.00 59.31 100 HIS A N 1
ATOM 767 C CA . HIS A 1 100 ? 7.754 5.855 -21.399 1.00 59.31 100 HIS A CA 1
ATOM 768 C C . HIS A 1 100 ? 8.222 4.684 -22.303 1.00 59.31 100 HIS A C 1
ATOM 770 O O . HIS A 1 100 ? 9.072 4.869 -23.179 1.00 59.31 100 HIS A O 1
ATOM 776 N N . SER A 1 101 ? 7.726 3.458 -22.068 1.00 54.00 101 SER A N 1
ATOM 777 C CA . SER A 1 101 ? 7.982 2.218 -22.814 1.00 54.00 101 SER A CA 1
ATOM 778 C C . SER A 1 101 ? 6.727 1.616 -23.473 1.00 54.00 101 SER A C 1
ATOM 780 O O . SER A 1 101 ? 6.646 0.401 -23.618 1.00 54.00 101 SER A O 1
ATOM 782 N N . GLU A 1 102 ? 5.751 2.439 -23.877 1.00 53.78 102 GLU A N 1
ATOM 783 C CA . GLU A 1 102 ? 4.447 2.032 -24.455 1.00 53.78 102 GLU A CA 1
ATOM 784 C C . GLU A 1 102 ? 4.481 0.921 -25.529 1.00 53.78 102 GLU A C 1
ATOM 786 O O . GLU A 1 102 ? 3.474 0.252 -25.745 1.00 53.78 102 GLU A O 1
ATOM 791 N N . THR A 1 103 ? 5.621 0.653 -26.169 1.00 53.12 103 THR A N 1
ATOM 792 C CA . THR A 1 103 ? 5.790 -0.459 -27.113 1.00 53.12 103 THR A CA 1
ATOM 793 C C . THR A 1 103 ? 5.963 -1.846 -26.476 1.00 53.12 103 THR A C 1
ATOM 795 O O . THR A 1 103 ? 5.836 -2.831 -27.200 1.00 53.12 103 THR A O 1
ATOM 798 N N . CYS A 1 104 ? 6.236 -1.965 -25.168 1.00 52.97 104 CYS A N 1
ATOM 799 C CA . CYS A 1 104 ? 6.706 -3.229 -24.579 1.00 52.97 104 CYS A CA 1
ATOM 800 C C . CYS A 1 104 ? 6.021 -3.704 -23.283 1.00 52.97 104 CYS A C 1
ATOM 802 O O . CYS A 1 104 ? 6.343 -4.809 -22.862 1.00 52.97 104 CYS A O 1
ATOM 804 N N . SER A 1 105 ? 5.106 -2.965 -22.633 1.00 53.09 105 SER A N 1
ATOM 805 C CA . SER A 1 105 ? 4.525 -3.400 -21.340 1.00 53.09 105 SER A CA 1
ATOM 806 C C . SER A 1 105 ? 3.001 -3.190 -21.233 1.00 53.09 105 SER A C 1
ATOM 808 O O . SER A 1 105 ? 2.534 -2.054 -21.303 1.00 53.09 105 SER A O 1
ATOM 810 N N . PRO A 1 106 ? 2.195 -4.248 -20.994 1.00 54.88 106 PRO A N 1
ATOM 811 C CA . PRO A 1 106 ? 0.749 -4.155 -20.775 1.00 54.88 106 PRO A CA 1
ATOM 812 C C . PRO A 1 106 ? 0.382 -3.668 -19.361 1.00 54.88 106 PRO A C 1
ATOM 814 O O . PRO A 1 106 ? -0.797 -3.562 -19.031 1.00 54.88 106 PRO A O 1
ATOM 817 N N . ASN A 1 107 ? 1.362 -3.375 -18.498 1.00 58.88 107 ASN A N 1
ATOM 818 C CA . ASN A 1 107 ? 1.147 -3.263 -17.051 1.00 58.88 107 ASN A CA 1
ATOM 819 C C . ASN A 1 107 ? 0.750 -1.868 -16.536 1.00 58.88 107 ASN A C 1
ATOM 821 O O . ASN A 1 107 ? 0.845 -1.589 -15.340 1.00 58.88 107 ASN A O 1
ATOM 825 N N . VAL A 1 108 ? 0.250 -0.998 -17.416 1.00 59.41 108 VAL A N 1
ATOM 826 C CA . VAL A 1 108 ? -0.054 0.407 -17.095 1.00 59.41 108 VAL A CA 1
ATOM 827 C C . VAL A 1 108 ? -1.206 0.550 -16.088 1.00 59.41 108 VAL A C 1
ATOM 829 O O . VAL A 1 108 ? -1.211 1.477 -15.289 1.00 59.41 108 VAL A O 1
ATOM 832 N N . VAL A 1 109 ? -2.165 -0.379 -16.070 1.00 70.12 109 VAL A N 1
ATOM 833 C CA . VAL A 1 109 ? -3.403 -0.234 -15.278 1.00 70.12 109 VAL A CA 1
ATOM 834 C C . VAL A 1 109 ? -3.242 -0.695 -13.819 1.00 70.12 109 VAL A C 1
ATOM 836 O O . VAL A 1 109 ? -3.890 -0.167 -12.914 1.00 70.12 109 VAL A O 1
ATOM 839 N N . GLY A 1 110 ? -2.361 -1.664 -13.552 1.00 74.69 110 GLY A N 1
ATOM 840 C CA . GLY A 1 110 ? -2.251 -2.284 -12.225 1.00 74.69 110 GLY A CA 1
ATOM 841 C C . GLY A 1 110 ? -1.662 -1.373 -11.142 1.00 74.69 110 GLY A C 1
ATOM 842 O O . GLY A 1 110 ? -2.070 -1.445 -9.979 1.00 74.69 110 GLY A O 1
ATOM 843 N N . MET A 1 111 ? -0.747 -0.472 -11.513 1.00 80.25 111 MET A N 1
ATOM 844 C CA . MET A 1 111 ? -0.134 0.467 -10.565 1.00 80.25 111 MET A CA 1
ATOM 845 C C . MET A 1 111 ? -1.086 1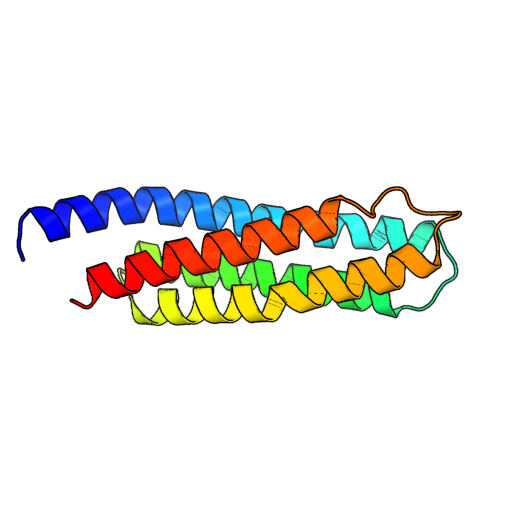.605 -10.184 1.00 80.25 111 MET A C 1
ATOM 847 O O . MET A 1 111 ? -1.145 1.969 -9.007 1.00 80.25 111 MET A O 1
ATOM 851 N N . THR A 1 112 ? -1.919 2.078 -11.118 1.00 81.38 112 THR A N 1
ATOM 852 C CA . THR A 1 112 ? -2.996 3.036 -10.824 1.00 81.38 112 THR A CA 1
ATOM 853 C C . THR A 1 112 ? -4.017 2.443 -9.855 1.00 81.38 112 THR A C 1
ATOM 855 O O . THR A 1 112 ? -4.420 3.096 -8.893 1.00 81.38 112 THR A O 1
ATOM 858 N N . ILE A 1 113 ? -4.415 1.181 -10.069 1.00 83.31 113 ILE A N 1
ATOM 859 C CA . ILE A 1 113 ? -5.334 0.474 -9.165 1.00 83.31 113 ILE A CA 1
ATOM 860 C C . ILE A 1 113 ? -4.706 0.340 -7.773 1.00 83.31 113 ILE A C 1
ATOM 862 O O . ILE A 1 113 ? -5.357 0.640 -6.773 1.00 83.31 113 ILE A O 1
ATOM 866 N N . SER A 1 114 ? -3.429 -0.046 -7.698 1.00 82.06 114 SER A N 1
ATOM 867 C CA . SER A 1 114 ? -2.698 -0.172 -6.430 1.00 82.06 114 SER A CA 1
ATOM 868 C C . SER A 1 114 ? -2.608 1.163 -5.679 1.00 82.06 114 SER A C 1
ATOM 870 O O . SER A 1 114 ? -2.829 1.207 -4.470 1.00 82.06 114 SER A O 1
ATOM 872 N N . PHE A 1 115 ? -2.355 2.264 -6.391 1.00 85.81 115 PHE A N 1
ATOM 873 C CA . PHE A 1 115 ? -2.399 3.627 -5.855 1.00 85.81 115 PHE A CA 1
ATOM 874 C C . PHE A 1 115 ? -3.766 3.968 -5.238 1.00 85.81 115 PHE A C 1
ATOM 876 O O . PHE A 1 115 ? -3.840 4.368 -4.073 1.00 85.81 115 PHE A O 1
ATOM 883 N N . LEU A 1 116 ? -4.854 3.773 -5.990 1.00 86.38 116 LEU A N 1
ATOM 884 C CA . LEU A 1 116 ? -6.209 4.084 -5.523 1.00 86.38 116 LEU A CA 1
ATOM 885 C C . LEU A 1 116 ? -6.596 3.242 -4.303 1.00 86.38 116 LEU A C 1
ATOM 887 O O . LEU A 1 116 ? -7.172 3.765 -3.347 1.00 86.38 116 LEU A O 1
ATOM 891 N N . LEU A 1 117 ? -6.241 1.954 -4.309 1.00 86.38 117 LEU A N 1
ATOM 892 C CA . LEU A 1 117 ? -6.477 1.050 -3.185 1.00 86.38 117 LEU A CA 1
ATOM 893 C C . LEU A 1 117 ? -5.741 1.511 -1.924 1.00 86.38 117 LEU A C 1
ATOM 895 O O . LEU A 1 117 ? -6.345 1.548 -0.854 1.00 86.38 117 LEU A O 1
ATOM 899 N N . LEU A 1 118 ? -4.470 1.909 -2.029 1.00 84.38 118 LEU A N 1
ATOM 900 C CA . LEU A 1 118 ? -3.694 2.385 -0.880 1.00 84.38 118 LEU A CA 1
ATOM 901 C C . LEU A 1 118 ? -4.280 3.667 -0.277 1.00 84.38 118 LEU A C 1
ATOM 903 O O . LEU A 1 118 ? -4.388 3.766 0.946 1.00 84.38 118 LEU A O 1
ATOM 907 N N . LEU A 1 119 ? -4.712 4.625 -1.102 1.00 88.19 119 LEU A N 1
ATOM 908 C CA . LEU A 1 119 ? -5.370 5.841 -0.612 1.00 88.19 119 LEU A CA 1
ATOM 909 C C . LEU A 1 119 ? -6.717 5.548 0.054 1.00 88.19 119 LEU A C 1
ATOM 911 O O . LEU A 1 119 ? -7.017 6.107 1.113 1.00 88.19 119 LEU A O 1
ATOM 915 N N . LEU A 1 120 ? -7.514 4.649 -0.529 1.00 86.75 120 LEU A N 1
ATOM 916 C CA . LEU A 1 120 ? -8.779 4.215 0.058 1.00 86.75 120 LEU A CA 1
ATOM 917 C C . LEU A 1 120 ? -8.545 3.564 1.431 1.00 86.75 120 LEU A C 1
ATOM 919 O O . LEU A 1 120 ? -9.214 3.910 2.406 1.00 86.75 120 LEU A O 1
ATOM 923 N N . LEU A 1 121 ? -7.553 2.673 1.529 1.00 81.44 121 LEU A N 1
ATOM 924 C CA . LEU A 1 121 ? -7.160 2.028 2.781 1.00 81.44 121 LEU A CA 1
ATOM 925 C C . LEU A 1 121 ? -6.674 3.043 3.819 1.00 81.44 121 LEU A C 1
ATOM 927 O O . LEU A 1 121 ? -7.084 2.962 4.976 1.00 81.44 121 LEU A O 1
ATOM 931 N N . ALA A 1 122 ? -5.864 4.026 3.418 1.00 84.75 122 ALA A N 1
ATOM 932 C CA . ALA A 1 122 ? -5.430 5.104 4.303 1.00 84.75 122 ALA A CA 1
ATOM 933 C C . ALA A 1 122 ? -6.627 5.883 4.865 1.00 84.75 122 ALA A C 1
ATOM 935 O O . ALA A 1 122 ? -6.699 6.120 6.068 1.00 84.75 122 ALA A O 1
ATOM 936 N N . GLY A 1 123 ? -7.595 6.235 4.014 1.00 83.19 123 GLY A N 1
ATOM 937 C CA . GLY A 1 123 ? -8.799 6.958 4.420 1.00 83.19 123 GLY A CA 1
ATOM 938 C C . GLY A 1 123 ? -9.668 6.165 5.397 1.00 83.19 123 GLY A C 1
ATOM 939 O O . GLY A 1 123 ? -10.076 6.698 6.432 1.00 83.19 123 GLY A O 1
ATOM 940 N N . ILE A 1 124 ? -9.918 4.885 5.105 1.00 82.19 124 ILE A N 1
ATOM 941 C CA . ILE A 1 124 ? -10.700 3.997 5.978 1.00 82.19 124 ILE A CA 1
ATOM 942 C C . ILE A 1 124 ? -10.006 3.848 7.336 1.00 82.19 124 ILE A C 1
ATOM 944 O O . ILE A 1 124 ? -10.622 4.089 8.374 1.00 82.19 124 ILE A O 1
ATOM 948 N N . VAL A 1 125 ? -8.712 3.515 7.341 1.00 80.44 125 VAL A N 1
ATOM 949 C CA . VAL A 1 125 ? -7.943 3.301 8.576 1.00 80.44 125 VAL A CA 1
ATOM 950 C C . VAL A 1 125 ? -7.818 4.592 9.392 1.00 80.44 125 VAL A C 1
ATOM 952 O O . VAL A 1 125 ? -7.926 4.549 10.619 1.00 80.44 125 VAL A O 1
ATOM 955 N N . TRP A 1 126 ? -7.679 5.749 8.742 1.00 81.94 126 TRP A N 1
ATOM 956 C CA . TRP A 1 126 ? -7.664 7.051 9.409 1.00 81.94 126 TRP A CA 1
ATOM 957 C C . TRP A 1 126 ? -8.996 7.379 10.091 1.00 81.94 126 TRP A C 1
ATOM 959 O O . TRP A 1 126 ? -9.018 7.798 11.250 1.00 81.94 126 TRP A O 1
ATOM 969 N N . ARG A 1 127 ? -10.125 7.148 9.408 1.00 78.94 127 ARG A N 1
ATOM 970 C CA . ARG A 1 127 ? -11.458 7.302 10.015 1.00 78.94 127 ARG A CA 1
ATOM 971 C C . ARG A 1 127 ? -11.623 6.372 11.218 1.00 78.94 127 ARG A C 1
ATOM 973 O O . ARG A 1 127 ? -12.129 6.813 12.246 1.00 78.94 127 ARG A O 1
ATOM 980 N N . CYS A 1 128 ? -11.143 5.131 11.129 1.00 73.31 128 CYS A N 1
ATOM 981 C CA . CYS A 1 128 ? -11.152 4.193 12.254 1.00 73.31 128 CYS A CA 1
ATOM 982 C C . CYS A 1 128 ? -10.305 4.681 13.436 1.00 73.31 128 CYS A C 1
ATOM 984 O O . CYS A 1 128 ? -10.751 4.590 14.577 1.00 73.31 128 CYS A O 1
ATOM 986 N N . HIS A 1 129 ? -9.118 5.233 13.178 1.00 78.38 129 HIS A N 1
ATOM 987 C CA . HIS A 1 129 ? -8.276 5.821 14.218 1.00 78.38 129 HIS A CA 1
ATOM 988 C C . HIS A 1 129 ? -9.015 6.924 14.990 1.00 78.38 129 HIS A C 1
ATOM 990 O O . HIS A 1 129 ? -9.009 6.911 16.217 1.00 78.38 129 HIS A O 1
ATOM 996 N N . LEU A 1 130 ? -9.699 7.835 14.289 1.00 78.94 130 LEU A N 1
ATOM 997 C CA . LEU A 1 130 ? -10.468 8.906 14.933 1.00 78.94 130 LEU A CA 1
ATOM 998 C C . LEU A 1 130 ? -11.584 8.368 15.841 1.00 78.94 130 LEU A C 1
ATOM 1000 O O . LEU A 1 130 ? -11.802 8.919 16.910 1.00 78.94 130 LEU A O 1
ATOM 1004 N N . ILE A 1 131 ? -12.256 7.282 15.446 1.00 72.75 131 ILE A N 1
ATOM 1005 C CA . ILE A 1 131 ? -13.322 6.657 16.248 1.00 72.75 131 ILE A CA 1
ATOM 1006 C C . ILE A 1 131 ? -12.764 5.952 17.492 1.00 72.75 131 ILE A C 1
ATOM 1008 O O . ILE A 1 131 ? -13.435 5.910 18.512 1.00 72.75 131 ILE A O 1
ATOM 1012 N N . MET A 1 132 ? -11.563 5.368 17.420 1.00 69.75 132 MET A N 1
ATOM 1013 C CA . MET A 1 132 ? -10.958 4.678 18.570 1.00 69.75 132 MET A CA 1
ATOM 1014 C C . MET A 1 132 ? -10.342 5.631 19.600 1.00 69.75 132 MET A C 1
ATOM 1016 O O . MET A 1 132 ? -10.159 5.232 20.747 1.00 69.75 132 MET A O 1
ATOM 1020 N N . VAL A 1 133 ? -9.953 6.837 19.180 1.00 74.12 133 VAL A N 1
ATOM 1021 C CA . VAL A 1 133 ? -9.293 7.832 20.041 1.00 74.12 133 VAL A CA 1
ATOM 1022 C C . VAL A 1 133 ? -10.290 8.825 20.656 1.00 74.12 133 VAL A C 1
ATOM 1024 O O . VAL A 1 133 ? -9.995 9.364 21.722 1.00 74.12 133 VAL A O 1
ATOM 1027 N N . ASN A 1 134 ? -11.449 9.040 20.022 1.00 62.97 134 ASN A N 1
ATOM 1028 C CA . ASN A 1 134 ? -12.579 9.787 20.594 1.00 62.97 134 ASN A CA 1
ATOM 1029 C C . ASN A 1 134 ? -13.440 8.921 21.526 1.00 62.97 134 ASN A C 1
ATOM 1031 O O . ASN A 1 134 ? -13.997 9.501 22.483 1.00 62.97 134 ASN A O 1
#

Sequence (134 aa):
MSANNACCVIRYTAVGKAAVVL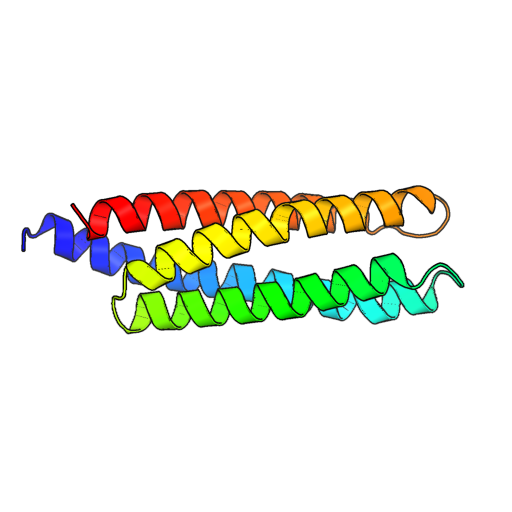TSIVSVYAFLQVPMEQNWCKRSEWPTFLLLVISLSSGYAAGVLYYGVRKERPNLLKVHSCMCVAISPLCLLTEVYSRHSETCSPNVVGMTISFLLLLLLAGIVWRCHLIMVN

pLDDT: mean 77.92, std 11.59, range [50.91, 91.38]

Radius of gyration: 16.75 Å; chains: 1; bounding box: 39×20×54 Å

Secondary structure (DSSP, 8-state):
--HHHHHHHHHHHHHHHHHHHHHHHHHHHHHHHHHHHHHH-S--SHHHHHHHHHHHHHHHHHHHHHHHHHTT-HHHHHHHHHHHHHHHHHHHHHHHHHHTTTTT--THHHHHHHHHHHHHHHHHHHHHHHHHH-

Organism: Hyalella azteca (NCBI:txid294128)